Protein AF-A0AAQ4E7J7-F1 (afdb_monomer_lite)

Secondary structure (DSSP, 8-state):
----------------TT-----SSS-------TTTTTT---S-HHHHHHHHHHHHHHHHHHHHHHHHHHHHHHHHHHHHHHHHHHHHHHHHHHHHHHHHHHHHTT--SHHHHHHHHHHHHHHHHHHHHHHHHHHHHTTPPPP--PPP-TT--HHHHHHHHHHHHHHHH----

Sequence (173 aa):
MERSPMMLFQVSYLDCSYCRVKSDNRFLIVVLCPRDVESNPGPGADEVLATVLQTVQRIELGQDDIRNDLRALKNWQASVDVELRQLSARIRVLEVDTAALKNSSASPVQAPEVALEISDKLKSIESRCDDAENRLRRSNLLFFGLPDTSDETWSSAETKVINLCSETLGVTV

pLDDT: mean 77.17, std 21.21, range [34.03, 97.69]

Structure (mmCIF, N/CA/C/O backbone):
data_AF-A0AAQ4E7J7-F1
#
_entry.id   AF-A0AAQ4E7J7-F1
#
loop_
_atom_site.group_PDB
_atom_site.id
_atom_site.type_symbol
_atom_site.label_atom_id
_atom_site.label_alt_id
_atom_site.label_comp_id
_atom_site.label_asym_id
_atom_site.label_entity_id
_atom_site.label_seq_id
_atom_site.pdbx_PDB_ins_code
_atom_site.Cartn_x
_atom_site.Cartn_y
_atom_site.Cartn_z
_atom_site.occupancy
_atom_site.B_iso_or_equiv
_atom_site.auth_seq_id
_atom_site.auth_comp_id
_atom_site.auth_asym_id
_atom_site.auth_atom_id
_atom_site.pdbx_PDB_model_num
ATOM 1 N N . MET A 1 1 ? 14.057 6.721 -84.912 1.00 38.94 1 MET A N 1
ATOM 2 C CA . MET A 1 1 ? 14.155 7.754 -83.857 1.00 38.94 1 MET A CA 1
ATOM 3 C C . MET A 1 1 ? 15.601 8.214 -83.801 1.00 38.94 1 MET A C 1
ATOM 5 O O . MET A 1 1 ? 16.393 7.654 -83.054 1.00 38.94 1 MET A O 1
ATOM 9 N N . GLU A 1 2 ? 15.965 9.162 -84.660 1.00 35.66 2 GLU A N 1
ATOM 10 C CA . GLU A 1 2 ? 17.283 9.799 -84.627 1.00 35.66 2 GLU A CA 1
ATOM 11 C C . GLU A 1 2 ? 17.324 10.748 -83.427 1.00 35.66 2 GLU A C 1
ATOM 13 O O . GLU A 1 2 ? 16.524 11.678 -83.335 1.00 35.66 2 GLU A O 1
ATOM 18 N N . ARG A 1 3 ? 18.206 10.480 -82.461 1.00 42.06 3 ARG A N 1
ATOM 19 C CA . ARG A 1 3 ? 18.484 11.429 -81.380 1.00 42.06 3 ARG A CA 1
ATOM 20 C C . ARG A 1 3 ? 19.457 12.468 -81.922 1.00 42.06 3 ARG A C 1
ATOM 22 O O . ARG A 1 3 ? 20.615 12.147 -82.173 1.00 42.06 3 ARG A O 1
ATOM 29 N N . SER A 1 4 ? 18.983 13.696 -82.108 1.00 35.66 4 SER A N 1
ATOM 30 C CA . SER A 1 4 ? 19.839 14.839 -82.427 1.00 35.66 4 SER A CA 1
ATOM 31 C C . SER A 1 4 ? 20.860 15.056 -81.298 1.00 35.66 4 SER A C 1
ATOM 33 O O . SER A 1 4 ? 20.462 15.074 -80.129 1.00 35.66 4 SER A O 1
ATOM 35 N N . PRO A 1 5 ? 22.159 15.214 -81.600 1.00 42.84 5 PRO A N 1
ATOM 36 C CA . PRO A 1 5 ? 23.164 15.476 -80.579 1.00 42.84 5 PRO A CA 1
ATOM 37 C C . PRO A 1 5 ? 22.975 16.889 -80.016 1.00 42.84 5 PRO A C 1
ATOM 39 O O . PRO A 1 5 ? 22.987 17.878 -80.747 1.00 42.84 5 PRO A O 1
ATOM 42 N N . MET A 1 6 ? 22.775 16.978 -78.702 1.00 35.47 6 MET A N 1
ATOM 43 C CA . MET A 1 6 ? 22.662 18.239 -77.975 1.00 35.47 6 MET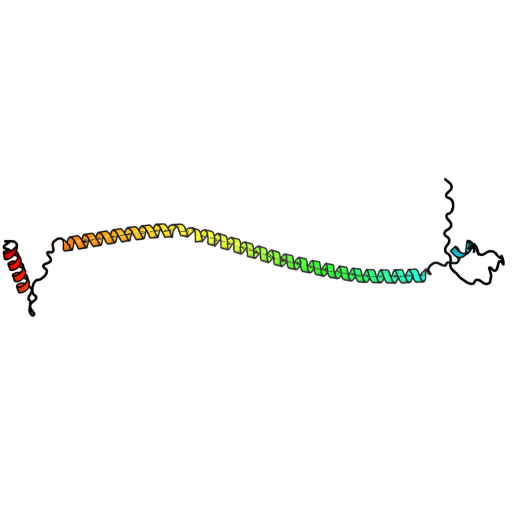 A CA 1
ATOM 44 C C . MET A 1 6 ? 24.081 18.731 -77.645 1.00 35.47 6 MET A C 1
ATOM 46 O O . MET A 1 6 ? 24.800 18.076 -76.893 1.00 35.47 6 MET A O 1
ATOM 50 N N . MET A 1 7 ? 24.503 19.855 -78.233 1.00 41.16 7 MET A N 1
ATOM 51 C CA . MET A 1 7 ? 25.784 20.494 -77.910 1.00 41.16 7 MET A CA 1
ATOM 52 C C . MET A 1 7 ? 25.631 21.379 -76.671 1.00 41.16 7 MET A C 1
ATOM 54 O O . MET A 1 7 ? 24.901 22.369 -76.688 1.00 41.16 7 MET A O 1
ATOM 58 N N . LEU A 1 8 ? 26.333 21.017 -75.599 1.00 34.03 8 LEU A N 1
ATOM 59 C CA . LEU A 1 8 ? 26.519 21.853 -74.416 1.00 34.03 8 LEU A CA 1
ATOM 60 C C . LEU A 1 8 ? 27.661 22.838 -74.686 1.00 34.03 8 LEU A C 1
ATOM 62 O O . LEU A 1 8 ? 28.805 22.434 -74.873 1.00 34.03 8 LEU A O 1
ATOM 66 N N . PHE A 1 9 ? 27.341 24.131 -74.709 1.00 38.91 9 PHE A N 1
ATOM 67 C CA . PHE A 1 9 ? 28.327 25.201 -74.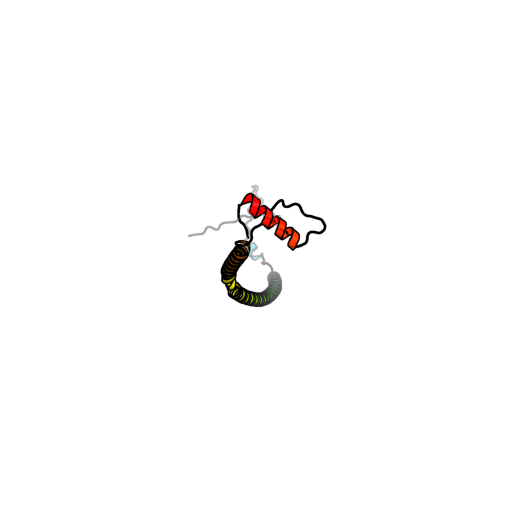832 1.00 38.91 9 PHE A CA 1
ATOM 68 C C . PHE A 1 9 ? 28.691 25.713 -73.440 1.00 38.91 9 PHE A C 1
ATOM 70 O O . PHE A 1 9 ? 27.879 26.365 -72.786 1.00 38.91 9 PHE A O 1
ATOM 77 N N . GLN A 1 10 ? 29.918 25.443 -72.997 1.00 37.72 10 GLN A N 1
ATOM 78 C CA . GLN A 1 10 ? 30.503 26.096 -71.830 1.00 37.72 10 GLN A CA 1
ATOM 79 C C . GLN A 1 10 ? 31.569 27.083 -72.308 1.00 37.72 10 GLN A C 1
ATOM 81 O O . GLN A 1 10 ? 32.519 26.708 -72.991 1.00 37.72 10 GLN A O 1
ATOM 86 N N . VAL A 1 11 ? 31.374 28.361 -71.984 1.00 39.94 11 VAL A N 1
ATOM 87 C CA . VAL A 1 11 ? 32.280 29.445 -72.374 1.00 39.94 11 VAL A CA 1
ATOM 88 C C . VAL A 1 11 ? 33.312 29.631 -71.268 1.00 39.94 11 VAL A C 1
ATOM 90 O O . VAL A 1 11 ? 32.981 30.110 -70.186 1.00 39.94 11 VAL A O 1
ATOM 93 N N . SER A 1 12 ? 34.561 29.279 -71.560 1.00 41.94 12 SER A N 1
ATOM 94 C CA . SER A 1 12 ? 35.712 29.531 -70.690 1.00 41.94 12 SER A CA 1
ATOM 95 C C . SER A 1 12 ? 36.765 30.315 -71.471 1.00 41.94 12 SER A C 1
ATOM 97 O O . SER A 1 12 ? 37.121 29.938 -72.585 1.00 41.94 12 SER A O 1
ATOM 99 N N . TYR A 1 13 ? 37.259 31.411 -70.894 1.00 42.44 13 TYR A N 1
ATOM 100 C CA . TYR A 1 13 ? 38.303 32.254 -71.481 1.00 42.44 13 TYR A CA 1
ATOM 101 C C . TYR A 1 13 ? 39.683 31.660 -71.194 1.00 42.44 13 TYR A C 1
ATOM 103 O O . TYR A 1 13 ? 40.094 31.646 -70.038 1.00 42.44 13 TYR A O 1
ATOM 111 N N . LEU A 1 14 ? 40.406 31.218 -72.227 1.00 44.50 14 LEU A N 1
ATOM 112 C CA . LEU A 1 14 ? 41.840 30.920 -72.153 1.00 44.50 14 LEU A CA 1
ATOM 113 C C . LEU A 1 14 ? 42.533 31.360 -73.451 1.00 44.50 14 LEU A C 1
ATOM 115 O O . LEU A 1 14 ? 42.174 30.923 -74.546 1.00 44.50 14 LEU A O 1
ATOM 119 N N . ASP A 1 15 ? 43.526 32.238 -73.303 1.00 43.81 15 ASP A N 1
ATOM 120 C CA . ASP A 1 15 ? 44.408 32.741 -74.359 1.00 43.81 15 ASP A CA 1
ATOM 121 C C . ASP A 1 15 ? 45.271 31.606 -74.938 1.00 43.81 15 ASP A C 1
ATOM 123 O O . ASP A 1 15 ? 46.376 31.329 -74.473 1.00 43.81 15 ASP A O 1
ATOM 127 N N . CYS A 1 16 ? 44.769 30.931 -75.975 1.00 41.31 16 CYS A N 1
ATOM 128 C CA . CYS A 1 16 ? 45.545 29.971 -76.757 1.00 41.31 16 CYS A CA 1
ATOM 129 C C . CYS A 1 16 ? 46.127 30.647 -78.009 1.00 41.31 16 CYS A C 1
ATOM 131 O O . CYS A 1 16 ? 45.403 31.069 -78.914 1.00 41.31 16 CYS A O 1
ATOM 133 N N . SER A 1 17 ? 47.456 30.712 -78.093 1.00 45.75 17 SER A N 1
ATOM 134 C CA . SER A 1 17 ? 48.214 31.351 -79.178 1.00 45.75 17 SER A CA 1
ATOM 135 C C . SER A 1 17 ? 48.168 30.611 -80.526 1.00 45.75 17 SER A C 1
ATOM 137 O O . SER A 1 17 ? 48.613 31.170 -81.529 1.00 45.75 17 SER A O 1
ATOM 139 N N . TYR A 1 18 ? 47.594 29.401 -80.586 1.00 43.62 18 TYR A N 1
ATOM 140 C CA . TYR A 1 18 ? 47.532 28.575 -81.803 1.00 43.62 18 TYR A CA 1
ATOM 141 C C . TYR A 1 18 ? 46.201 28.679 -82.579 1.00 43.62 18 TYR A C 1
ATOM 143 O O . TYR A 1 18 ? 46.136 28.285 -83.741 1.00 43.62 18 TYR A O 1
ATOM 151 N N . CYS A 1 19 ? 45.150 29.268 -81.993 1.00 44.19 19 CYS A N 1
ATOM 152 C CA . CYS A 1 19 ? 43.797 29.314 -82.572 1.00 44.19 19 CYS A CA 1
ATOM 153 C C . CYS A 1 19 ? 43.423 30.707 -83.107 1.00 44.19 19 CYS A C 1
ATOM 155 O O . CYS A 1 19 ? 42.308 31.192 -82.910 1.00 44.19 19 CYS A O 1
ATOM 157 N N . ARG A 1 20 ? 44.361 31.403 -83.759 1.00 39.44 20 ARG A N 1
ATOM 158 C CA . ARG A 1 20 ? 44.136 32.771 -84.248 1.00 39.44 20 ARG A CA 1
ATOM 159 C C . ARG A 1 20 ? 43.520 32.764 -85.650 1.00 39.44 20 ARG A C 1
ATOM 161 O O . ARG A 1 20 ? 44.212 32.977 -86.640 1.00 39.44 20 ARG A O 1
ATOM 168 N N . VAL A 1 21 ? 42.206 32.571 -85.746 1.00 41.62 21 VAL A N 1
ATOM 169 C CA . VAL A 1 21 ? 41.470 32.933 -86.968 1.00 41.62 21 VAL A CA 1
ATOM 170 C C . VAL A 1 21 ? 41.070 34.403 -86.850 1.00 41.62 21 VAL A C 1
ATOM 172 O O . VAL A 1 21 ? 40.230 34.764 -86.030 1.00 41.62 21 VAL A O 1
ATOM 175 N N . LYS A 1 22 ? 41.701 35.278 -87.645 1.00 38.94 22 LYS A N 1
ATOM 176 C CA . LYS A 1 22 ? 41.229 36.659 -87.819 1.00 38.94 22 LYS A CA 1
ATOM 177 C C . LYS A 1 22 ? 39.896 36.617 -88.567 1.00 38.94 22 LYS A C 1
ATOM 179 O O . LYS A 1 22 ? 39.877 36.316 -89.755 1.00 38.94 22 LYS A O 1
ATOM 184 N N . SER A 1 23 ? 38.805 36.972 -87.898 1.00 39.44 23 SER A N 1
ATOM 185 C CA . SER A 1 23 ? 37.576 37.390 -88.573 1.00 39.44 23 SER A CA 1
ATOM 186 C C . SER A 1 23 ? 36.915 38.518 -87.789 1.00 39.44 23 SER A C 1
ATOM 188 O O . SER A 1 23 ? 36.819 38.446 -86.565 1.00 39.44 23 SER A O 1
ATOM 190 N N . ASP A 1 24 ? 36.488 39.557 -88.502 1.00 42.25 24 ASP A N 1
ATOM 191 C CA . ASP A 1 24 ? 35.988 40.836 -87.981 1.00 42.25 24 ASP A CA 1
ATOM 192 C C . ASP A 1 24 ? 34.516 40.771 -87.511 1.00 42.25 24 ASP A C 1
ATOM 194 O O . ASP A 1 24 ? 33.764 41.736 -87.609 1.00 42.25 24 ASP A O 1
ATOM 198 N N . ASN A 1 25 ? 34.074 39.619 -86.992 1.00 36.78 25 ASN A N 1
ATOM 199 C CA . ASN A 1 25 ? 32.740 39.437 -86.418 1.00 36.78 25 ASN A CA 1
ATOM 200 C C . ASN A 1 25 ? 32.813 38.646 -85.100 1.00 36.78 25 ASN A C 1
ATOM 202 O O . ASN A 1 25 ? 33.490 37.627 -84.992 1.00 36.78 25 ASN A O 1
ATOM 206 N N . ARG A 1 26 ? 32.121 39.162 -84.077 1.00 43.97 26 ARG A N 1
ATOM 207 C CA . ARG A 1 26 ? 32.339 38.936 -82.632 1.00 43.97 26 ARG A CA 1
ATOM 208 C C . ARG A 1 26 ? 31.907 37.575 -82.058 1.00 43.97 26 ARG A C 1
ATOM 210 O O . ARG A 1 26 ? 31.365 37.548 -80.959 1.00 43.97 26 ARG A O 1
ATOM 217 N N . PHE A 1 27 ? 32.167 36.452 -82.723 1.00 37.31 27 PHE A N 1
ATOM 218 C CA . PHE A 1 27 ? 31.949 35.134 -82.109 1.00 37.31 27 PHE A CA 1
ATOM 219 C C . PHE A 1 27 ? 33.046 34.148 -82.512 1.00 37.31 27 PHE A C 1
ATOM 221 O O . PHE A 1 27 ? 33.069 33.637 -83.629 1.00 37.31 27 PHE A O 1
ATOM 228 N N . LEU A 1 28 ? 33.967 33.883 -81.581 1.00 42.16 28 LEU A N 1
ATOM 229 C CA . LEU A 1 28 ? 34.977 32.839 -81.719 1.00 42.16 28 LEU A CA 1
ATOM 230 C C . LEU A 1 28 ? 34.327 31.495 -81.356 1.00 42.16 28 LEU A C 1
ATOM 232 O O . LEU A 1 28 ? 34.141 31.186 -80.181 1.00 42.16 28 LEU A O 1
ATOM 236 N N . ILE A 1 29 ? 33.950 30.706 -82.362 1.00 41.50 29 ILE A N 1
ATOM 237 C CA . ILE A 1 29 ? 33.525 29.319 -82.153 1.00 41.50 29 ILE A CA 1
ATOM 238 C C . ILE A 1 29 ? 34.796 28.479 -82.029 1.00 41.50 29 ILE A C 1
ATOM 240 O O . ILE A 1 29 ? 35.439 28.155 -83.027 1.00 41.50 29 ILE A O 1
ATOM 244 N N . VAL A 1 30 ? 35.177 28.145 -80.797 1.00 50.38 30 VAL A N 1
ATOM 245 C CA . VAL A 1 30 ? 36.225 27.154 -80.542 1.00 50.38 30 VAL A CA 1
ATOM 246 C C . VAL A 1 30 ? 35.589 25.776 -80.683 1.00 50.38 30 VAL A C 1
ATOM 248 O O . VAL A 1 30 ? 34.840 25.327 -79.819 1.00 50.38 30 VAL A O 1
ATOM 251 N N . VAL A 1 31 ? 35.856 25.114 -81.806 1.00 46.03 31 VAL A N 1
ATOM 252 C CA . VAL A 1 31 ? 35.547 23.694 -81.982 1.00 46.03 31 VAL A CA 1
ATOM 253 C C . VAL A 1 31 ? 36.597 22.917 -81.194 1.00 46.03 31 VAL A C 1
ATOM 255 O O . VAL A 1 31 ? 37.746 22.825 -81.621 1.00 46.03 31 VAL A O 1
ATOM 258 N N . LEU A 1 32 ? 36.222 22.392 -80.025 1.00 51.59 32 LEU A N 1
ATOM 259 C CA . LEU A 1 32 ? 37.044 21.420 -79.308 1.00 51.59 32 LEU A CA 1
ATOM 260 C C . LEU A 1 32 ? 37.169 20.178 -80.194 1.00 51.59 32 LEU A C 1
ATOM 262 O O . LEU A 1 32 ? 36.185 19.486 -80.467 1.00 51.59 32 LEU A O 1
ATOM 266 N N . CYS A 1 33 ? 38.377 19.921 -80.691 1.00 46.06 33 CYS A N 1
ATOM 267 C CA . CYS A 1 33 ? 38.683 18.679 -81.383 1.00 46.06 33 CYS A CA 1
ATOM 268 C C . CYS A 1 33 ? 38.360 17.498 -80.444 1.00 46.06 33 CYS A C 1
ATOM 270 O O . CYS A 1 33 ? 38.682 17.582 -79.258 1.00 46.06 33 CYS A O 1
ATOM 272 N N . PRO A 1 34 ? 37.828 16.363 -80.942 1.00 51.47 34 PRO A N 1
ATOM 273 C CA . PRO A 1 34 ? 37.493 15.179 -80.130 1.00 51.47 34 PRO A CA 1
ATOM 274 C C . PRO A 1 34 ? 38.648 14.594 -79.289 1.00 51.47 34 PRO A C 1
ATOM 276 O O . PRO A 1 34 ? 38.452 13.654 -78.530 1.00 51.47 34 PRO A O 1
ATOM 279 N N . ARG A 1 35 ? 39.861 15.140 -79.427 1.00 47.22 35 ARG A N 1
ATOM 280 C CA . ARG A 1 35 ? 41.094 14.714 -78.765 1.00 47.22 35 ARG A CA 1
ATOM 281 C C . ARG A 1 35 ? 41.284 15.271 -77.348 1.00 47.22 35 ARG A C 1
ATOM 283 O O . ARG A 1 35 ? 42.124 14.749 -76.619 1.00 47.22 35 ARG A O 1
ATOM 290 N N . ASP A 1 36 ? 40.515 16.286 -76.949 1.00 55.66 36 ASP A N 1
ATOM 291 C CA . ASP A 1 36 ? 40.588 16.855 -75.590 1.00 55.66 36 ASP A CA 1
ATOM 292 C C . ASP A 1 36 ? 39.845 16.017 -74.537 1.00 55.66 36 ASP A C 1
ATOM 294 O O . ASP A 1 36 ? 40.102 16.161 -73.346 1.00 55.66 36 ASP A O 1
ATOM 298 N N . VAL A 1 37 ? 38.979 15.084 -74.953 1.00 55.38 37 VAL A N 1
ATOM 299 C CA . VAL A 1 37 ? 38.375 14.101 -74.034 1.00 55.38 37 VAL A CA 1
ATOM 300 C C . VAL A 1 37 ? 39.370 12.993 -73.675 1.00 55.38 37 VAL A C 1
ATOM 302 O O . VAL A 1 37 ? 39.409 12.558 -72.530 1.00 55.38 37 VAL A O 1
ATOM 305 N N . GLU A 1 38 ? 40.211 12.566 -74.622 1.00 52.56 38 GLU A N 1
ATOM 306 C CA . GLU A 1 38 ? 41.203 11.499 -74.401 1.00 52.56 38 GLU A CA 1
ATOM 307 C C . GLU A 1 38 ? 42.536 12.003 -73.831 1.00 52.56 38 GLU A C 1
ATOM 309 O O . GLU A 1 38 ? 43.341 11.213 -73.345 1.00 52.56 38 GLU A O 1
ATOM 314 N N . SER A 1 39 ? 42.763 13.320 -73.854 1.00 57.16 39 SER A N 1
ATOM 315 C CA . SER A 1 39 ? 43.895 13.966 -73.172 1.00 57.16 39 SER A CA 1
ATOM 316 C C . SER A 1 39 ? 43.575 14.338 -71.723 1.00 57.16 39 SER A C 1
ATOM 318 O O . SER A 1 39 ? 44.403 14.967 -71.069 1.00 57.16 39 SER A O 1
ATOM 320 N N . ASN A 1 40 ? 42.395 13.962 -71.221 1.00 55.28 40 ASN A N 1
ATOM 321 C CA . ASN A 1 40 ? 42.094 13.948 -69.798 1.00 55.28 40 ASN A CA 1
ATOM 322 C C . ASN A 1 40 ? 42.512 12.575 -69.246 1.00 55.28 40 ASN A C 1
ATOM 324 O O . ASN A 1 40 ? 41.695 11.646 -69.273 1.00 55.28 40 ASN A O 1
ATOM 328 N N . PRO A 1 41 ? 43.767 12.390 -68.780 1.00 59.44 41 PRO A N 1
ATOM 329 C CA . PRO A 1 41 ? 44.055 11.257 -67.928 1.00 59.44 41 PRO A CA 1
ATOM 330 C C . PRO A 1 41 ? 43.178 11.492 -66.705 1.00 59.44 41 PRO A C 1
ATOM 332 O O . PRO A 1 41 ? 43.418 12.429 -65.948 1.00 59.44 41 PRO A O 1
ATOM 335 N N . GLY A 1 42 ? 42.104 10.715 -66.547 1.00 61.19 42 GLY A N 1
ATOM 336 C CA . GLY A 1 42 ? 41.317 10.755 -65.317 1.00 61.19 42 GLY A CA 1
ATOM 337 C C . GLY A 1 42 ? 42.241 10.684 -64.090 1.00 61.19 42 GLY A C 1
ATOM 338 O O . GLY A 1 42 ? 43.414 10.324 -64.240 1.00 61.19 42 GLY A O 1
ATOM 339 N N . PRO A 1 43 ? 41.748 11.024 -62.886 1.00 64.19 43 PRO A N 1
ATOM 340 C CA . PRO A 1 43 ? 42.576 11.023 -61.679 1.00 64.19 43 PRO A CA 1
ATOM 341 C C . PRO A 1 43 ? 43.427 9.755 -61.647 1.00 64.19 43 PRO A C 1
ATOM 343 O O . PRO A 1 43 ? 42.907 8.657 -61.880 1.00 64.19 43 PRO A O 1
ATOM 346 N N . GLY A 1 44 ? 44.744 9.931 -61.498 1.00 70.88 44 GLY A N 1
ATOM 347 C CA . GLY A 1 44 ? 45.703 8.850 -61.698 1.00 70.88 44 GLY A CA 1
ATOM 348 C C . GLY A 1 44 ? 45.298 7.635 -60.868 1.00 70.88 44 GLY A C 1
ATOM 349 O O . GLY A 1 44 ? 44.825 7.790 -59.742 1.00 70.88 44 GLY A O 1
ATOM 350 N N . ALA A 1 45 ? 45.456 6.425 -61.411 1.00 70.81 45 ALA A N 1
ATOM 351 C CA . ALA A 1 45 ? 45.037 5.198 -60.726 1.00 70.81 45 ALA A CA 1
ATOM 352 C C . ALA A 1 45 ? 45.587 5.112 -59.285 1.00 70.81 45 ALA A C 1
ATOM 354 O O . ALA A 1 45 ? 44.888 4.649 -58.385 1.00 70.81 45 ALA A O 1
ATOM 355 N N . ASP A 1 46 ? 46.787 5.652 -59.058 1.00 75.75 46 ASP A N 1
ATOM 356 C CA . ASP A 1 46 ? 47.439 5.734 -57.749 1.00 75.75 46 ASP A CA 1
ATOM 357 C C . ASP A 1 46 ? 46.754 6.719 -56.782 1.00 75.75 46 ASP A C 1
ATOM 359 O O . ASP A 1 46 ? 46.667 6.451 -55.584 1.00 75.75 46 ASP A O 1
ATOM 363 N N . GLU A 1 47 ? 46.213 7.834 -57.279 1.00 79.12 47 GLU A N 1
ATOM 364 C CA . GLU A 1 47 ? 45.490 8.838 -56.482 1.00 79.12 47 GLU A CA 1
ATOM 365 C C . GLU A 1 47 ? 44.113 8.315 -56.046 1.00 79.12 47 GLU A C 1
ATOM 367 O O . GLU A 1 47 ? 43.705 8.457 -54.886 1.00 79.12 47 GLU A O 1
ATOM 372 N N . VAL A 1 48 ? 43.418 7.627 -56.957 1.00 83.19 48 VAL A N 1
ATOM 373 C CA . VAL A 1 48 ? 42.155 6.943 -56.653 1.00 83.19 48 VAL A CA 1
ATOM 374 C C . VAL A 1 48 ? 42.395 5.817 -55.649 1.00 83.19 48 VAL A C 1
ATOM 376 O O . VAL A 1 48 ? 41.661 5.707 -54.666 1.00 83.19 48 VAL A O 1
ATOM 379 N N . LEU A 1 49 ? 43.447 5.016 -55.838 1.00 87.50 49 LEU A N 1
ATOM 380 C CA . LEU A 1 49 ? 43.797 3.926 -54.929 1.00 87.50 49 LEU A CA 1
ATOM 381 C C . LEU A 1 49 ? 44.162 4.438 -53.529 1.00 87.50 49 LEU A C 1
ATOM 383 O O . LEU A 1 49 ? 43.685 3.882 -52.540 1.00 87.50 49 LEU A O 1
ATOM 387 N N . ALA A 1 50 ? 44.937 5.522 -53.428 1.00 86.69 50 ALA A N 1
ATOM 388 C CA . ALA A 1 50 ? 45.269 6.153 -52.151 1.00 86.69 50 ALA A CA 1
ATOM 389 C C . ALA A 1 50 ? 44.016 6.662 -51.417 1.00 86.69 50 ALA A C 1
ATOM 391 O O . ALA A 1 50 ? 43.852 6.425 -50.218 1.00 86.69 50 ALA A O 1
ATOM 392 N N . THR A 1 51 ? 43.089 7.290 -52.145 1.00 90.25 51 THR A N 1
ATOM 393 C CA . THR A 1 51 ? 41.822 7.793 -51.589 1.00 90.25 51 THR A CA 1
ATOM 394 C C . THR A 1 51 ? 40.916 6.653 -51.113 1.00 90.25 51 THR A C 1
ATOM 396 O O . THR A 1 51 ? 40.286 6.741 -50.053 1.00 90.25 51 THR A O 1
ATOM 399 N N . VAL A 1 52 ? 40.860 5.554 -51.872 1.00 91.12 52 VAL A N 1
ATOM 400 C CA . VAL A 1 52 ? 40.109 4.349 -51.497 1.00 91.12 52 VAL A CA 1
ATOM 401 C C . VAL A 1 52 ? 40.714 3.709 -50.250 1.00 91.12 52 VAL A C 1
ATOM 403 O O . VAL A 1 52 ? 39.973 3.432 -49.312 1.00 91.12 52 VAL A O 1
ATOM 406 N N . LEU A 1 53 ? 42.039 3.547 -50.183 1.00 93.19 53 LEU A N 1
ATOM 407 C CA . LEU A 1 53 ? 42.727 3.000 -49.007 1.00 93.19 53 LEU A CA 1
ATOM 408 C C . LEU A 1 53 ? 42.471 3.841 -47.753 1.00 93.19 53 LEU A C 1
ATOM 410 O O . LEU A 1 53 ? 42.109 3.296 -46.710 1.00 93.19 53 LEU A O 1
ATOM 414 N N . GLN A 1 54 ? 42.571 5.167 -47.865 1.00 93.62 54 GLN A N 1
ATOM 415 C CA . GLN A 1 54 ? 42.264 6.078 -46.762 1.00 93.62 54 GLN A CA 1
ATOM 416 C C . GLN A 1 54 ? 40.800 5.955 -46.314 1.00 93.62 54 GLN A C 1
ATOM 418 O O . GLN A 1 54 ? 40.491 5.992 -45.121 1.00 93.62 54 GLN A O 1
ATOM 423 N N . THR A 1 55 ? 39.883 5.791 -47.267 1.00 93.88 55 THR A N 1
ATOM 424 C CA . THR A 1 55 ? 38.458 5.624 -46.969 1.00 93.88 55 THR A CA 1
ATOM 425 C C . THR A 1 55 ? 38.179 4.288 -46.284 1.00 93.88 55 THR A C 1
ATOM 427 O O . THR A 1 55 ? 37.431 4.268 -45.309 1.00 93.88 55 THR A O 1
ATOM 430 N N . VAL A 1 56 ? 38.806 3.198 -46.736 1.00 95.75 56 VAL A N 1
ATOM 431 C CA . VAL A 1 56 ? 38.692 1.867 -46.120 1.00 95.75 56 VAL A CA 1
ATOM 432 C C . VAL A 1 56 ? 39.228 1.888 -44.692 1.00 95.75 56 VAL A C 1
ATOM 434 O O . VAL A 1 56 ? 38.512 1.471 -43.790 1.00 95.75 56 VAL A O 1
ATOM 437 N N . GLN A 1 57 ? 40.401 2.478 -44.450 1.00 95.81 57 GLN A N 1
ATOM 438 C CA . GLN A 1 57 ? 40.955 2.607 -43.094 1.00 95.81 57 GLN A CA 1
ATOM 439 C C . GLN A 1 57 ? 40.028 3.384 -42.153 1.00 95.81 57 GLN A C 1
ATOM 441 O O . GLN A 1 57 ? 39.816 2.991 -41.008 1.00 95.81 57 GLN A O 1
ATOM 446 N N . ARG A 1 58 ? 39.426 4.480 -42.631 1.00 95.62 58 ARG A N 1
ATOM 447 C CA . ARG A 1 58 ? 38.455 5.245 -41.835 1.00 95.62 58 ARG A CA 1
ATOM 448 C C . ARG A 1 58 ? 37.201 4.426 -41.522 1.00 95.62 58 ARG A C 1
ATOM 450 O O . ARG A 1 58 ? 36.651 4.555 -40.432 1.00 95.62 58 ARG A O 1
ATOM 457 N N . ILE A 1 59 ? 36.743 3.608 -42.470 1.00 96.31 59 ILE A N 1
ATOM 458 C CA . ILE A 1 59 ? 35.604 2.707 -42.264 1.00 96.31 59 ILE A CA 1
ATOM 459 C C . ILE A 1 59 ? 35.958 1.627 -41.240 1.00 96.31 59 ILE A C 1
ATOM 461 O O . ILE A 1 59 ? 35.146 1.376 -40.358 1.00 96.31 59 ILE A O 1
ATOM 465 N N . GLU A 1 60 ? 37.143 1.023 -41.323 1.00 96.25 60 GLU A N 1
ATOM 466 C CA . GLU A 1 60 ? 37.602 0.008 -40.365 1.00 96.25 60 GLU A CA 1
ATOM 467 C C . GLU A 1 60 ? 37.635 0.562 -38.937 1.00 96.25 60 GLU A C 1
ATOM 469 O O . GLU A 1 60 ? 37.029 -0.028 -38.043 1.00 96.25 60 GLU A O 1
ATOM 474 N N . LEU A 1 61 ? 38.226 1.747 -38.743 1.00 96.25 61 LEU A N 1
ATOM 475 C CA . LEU A 1 61 ? 38.234 2.429 -37.445 1.00 96.25 61 LEU A CA 1
ATOM 476 C C . LEU A 1 61 ? 36.811 2.693 -36.931 1.00 96.25 61 LEU A C 1
ATOM 478 O O . LEU A 1 61 ? 36.486 2.352 -35.795 1.00 96.25 61 LEU A O 1
ATOM 482 N N . GLY A 1 62 ? 35.932 3.229 -37.784 1.00 96.88 62 GLY A N 1
ATOM 483 C CA . GLY A 1 62 ? 34.539 3.476 -37.407 1.00 96.88 62 GLY A CA 1
ATOM 484 C C . GLY A 1 62 ? 33.760 2.195 -37.081 1.00 96.88 62 GLY A C 1
ATOM 485 O O . GLY A 1 62 ? 32.897 2.200 -36.206 1.00 96.88 62 GLY A O 1
ATOM 486 N N . GLN A 1 63 ? 34.057 1.080 -37.752 1.00 96.88 63 GLN A N 1
ATOM 487 C CA . GLN A 1 63 ? 33.432 -0.213 -37.463 1.00 96.88 63 GLN A CA 1
ATOM 488 C C . GLN A 1 63 ? 33.882 -0.789 -36.122 1.00 96.88 63 GLN A C 1
ATOM 490 O O . GLN A 1 63 ? 33.068 -1.412 -35.435 1.00 96.88 63 GLN A O 1
ATOM 495 N N . ASP A 1 64 ? 35.141 -0.589 -35.740 1.00 96.94 64 ASP A N 1
ATOM 496 C CA . ASP A 1 64 ? 35.637 -1.015 -34.435 1.00 96.94 64 ASP A CA 1
ATOM 497 C C . ASP A 1 64 ? 35.030 -0.193 -33.297 1.00 96.94 64 ASP A C 1
ATOM 499 O O . ASP A 1 64 ? 34.603 -0.779 -32.298 1.00 96.94 64 ASP A O 1
ATOM 503 N N . ASP A 1 65 ? 34.866 1.117 -33.482 1.00 97.62 65 ASP A N 1
ATOM 504 C CA . ASP A 1 65 ? 34.154 1.976 -32.528 1.00 97.62 65 ASP A CA 1
ATOM 505 C C . ASP A 1 65 ? 32.696 1.527 -32.356 1.00 97.62 65 ASP A C 1
ATOM 507 O O . ASP A 1 65 ? 32.261 1.234 -31.241 1.00 97.62 65 ASP A O 1
ATOM 511 N N . ILE A 1 66 ? 31.962 1.329 -33.459 1.00 97.44 66 ILE A N 1
ATOM 512 C CA . ILE A 1 66 ? 30.574 0.830 -33.418 1.00 97.44 66 ILE A CA 1
ATOM 513 C C . ILE A 1 66 ? 30.499 -0.548 -32.745 1.00 97.44 66 ILE A C 1
ATOM 515 O O . ILE A 1 66 ? 29.567 -0.838 -31.989 1.00 97.44 66 ILE A O 1
ATOM 519 N N . ARG A 1 67 ? 31.472 -1.428 -33.001 1.00 97.62 67 ARG A N 1
ATOM 520 C CA . ARG A 1 67 ? 31.533 -2.759 -32.383 1.00 97.62 67 ARG A CA 1
ATOM 521 C C . ARG A 1 67 ? 31.770 -2.665 -30.874 1.00 97.62 67 ARG A C 1
ATOM 523 O O . ARG A 1 67 ? 31.215 -3.480 -30.127 1.00 97.62 67 ARG A O 1
ATOM 530 N N . ASN A 1 68 ? 32.567 -1.701 -30.423 1.00 97.62 68 ASN A N 1
ATOM 531 C CA . ASN A 1 68 ? 32.796 -1.440 -29.005 1.00 97.62 68 ASN A CA 1
ATOM 532 C C . ASN A 1 68 ? 31.540 -0.873 -28.333 1.00 97.62 68 ASN A C 1
ATOM 534 O O . ASN A 1 68 ? 31.129 -1.398 -27.295 1.00 97.62 68 ASN A O 1
ATOM 538 N N . ASP A 1 69 ? 30.869 0.088 -28.966 1.00 97.69 69 ASP A N 1
ATOM 539 C CA . ASP A 1 69 ? 29.610 0.660 -28.476 1.00 97.69 69 ASP A CA 1
ATOM 540 C C . ASP A 1 69 ? 28.508 -0.398 -28.371 1.00 97.69 69 ASP A C 1
ATOM 542 O O . ASP A 1 69 ? 27.828 -0.502 -27.349 1.00 97.69 69 ASP A O 1
ATOM 546 N N . LEU A 1 70 ? 28.375 -1.270 -29.376 1.00 97.69 70 LEU A N 1
ATOM 547 C CA . LEU A 1 70 ? 27.433 -2.394 -29.336 1.00 97.69 70 LEU A CA 1
ATOM 548 C C . LEU A 1 70 ? 27.720 -3.349 -28.177 1.00 97.69 70 LEU A C 1
ATOM 550 O O . LEU A 1 70 ? 26.792 -3.867 -27.549 1.00 97.69 70 LEU A O 1
ATOM 554 N N . ARG A 1 71 ? 28.997 -3.592 -27.868 1.00 97.25 71 ARG A N 1
ATOM 555 C CA . ARG A 1 71 ? 29.380 -4.422 -26.721 1.00 97.25 71 ARG A CA 1
ATOM 556 C C . ARG A 1 71 ? 29.017 -3.738 -25.404 1.00 97.25 71 ARG A C 1
ATOM 558 O O . ARG A 1 71 ? 28.483 -4.403 -24.517 1.00 97.25 71 ARG A O 1
ATOM 565 N N . ALA A 1 72 ? 29.267 -2.436 -25.289 1.00 97.38 72 ALA A N 1
ATOM 566 C CA . ALA A 1 72 ? 28.905 -1.651 -24.114 1.00 97.38 72 ALA A CA 1
ATOM 567 C C . ALA A 1 72 ? 27.384 -1.639 -23.894 1.00 97.38 72 ALA A C 1
ATOM 569 O O . ALA A 1 72 ? 26.925 -1.953 -22.795 1.00 97.38 72 ALA A O 1
ATOM 570 N N . LEU A 1 73 ? 26.603 -1.392 -24.949 1.00 97.62 73 LEU A N 1
ATOM 571 C CA . LEU A 1 73 ? 25.139 -1.425 -24.911 1.00 97.62 73 LEU A CA 1
ATOM 572 C C . LEU A 1 73 ? 24.605 -2.800 -24.515 1.00 97.62 73 LEU A C 1
ATOM 574 O O . LEU A 1 73 ? 23.717 -2.893 -23.671 1.00 97.62 73 LEU A O 1
ATOM 578 N N . LYS A 1 74 ? 25.173 -3.878 -25.065 1.00 97.69 74 LYS A N 1
ATOM 579 C CA . LYS A 1 74 ? 24.783 -5.246 -24.703 1.00 97.69 74 LYS A CA 1
ATOM 580 C C . LYS A 1 74 ? 25.043 -5.542 -23.224 1.00 97.69 74 LYS A C 1
ATOM 582 O O . LYS A 1 74 ? 24.206 -6.154 -22.564 1.00 97.69 74 LYS A O 1
ATOM 587 N N . ASN A 1 75 ? 26.186 -5.104 -22.700 1.00 97.19 75 ASN A N 1
ATOM 588 C CA . ASN A 1 75 ? 26.515 -5.268 -21.285 1.00 97.19 75 ASN A CA 1
ATOM 589 C C . ASN A 1 75 ? 25.569 -4.451 -20.395 1.00 97.19 75 ASN A C 1
ATOM 591 O O . ASN A 1 75 ? 25.097 -4.953 -19.377 1.00 97.19 75 ASN A O 1
ATOM 595 N N . TRP A 1 76 ? 25.252 -3.220 -20.800 1.00 97.31 76 TRP A N 1
ATOM 596 C CA . TRP A 1 76 ? 24.297 -2.372 -20.092 1.00 97.31 76 TRP A CA 1
ATOM 597 C C . TRP A 1 76 ? 22.891 -2.983 -20.082 1.00 97.31 76 TRP A C 1
ATOM 599 O O . TRP A 1 76 ? 22.278 -3.076 -19.023 1.00 97.31 76 TRP A O 1
ATOM 609 N N . GLN A 1 77 ? 22.421 -3.499 -21.220 1.00 97.31 77 GLN A N 1
ATOM 610 C CA . GLN A 1 77 ? 21.143 -4.205 -21.315 1.00 97.31 77 GLN A CA 1
ATOM 611 C C . GLN A 1 77 ? 21.091 -5.408 -20.363 1.00 97.31 77 GLN A C 1
ATOM 613 O O . GLN A 1 77 ? 20.116 -5.569 -19.634 1.00 97.31 77 GLN A O 1
ATOM 618 N N . ALA A 1 78 ? 22.154 -6.218 -20.312 1.00 97.00 78 ALA A N 1
ATOM 619 C CA . ALA A 1 78 ? 22.229 -7.341 -19.380 1.00 97.00 78 ALA A CA 1
ATOM 620 C C . ALA A 1 78 ? 22.170 -6.885 -17.909 1.00 97.00 78 ALA A C 1
ATOM 622 O O . ALA A 1 78 ? 21.542 -7.550 -17.087 1.00 97.00 78 ALA A O 1
ATOM 623 N N . SER A 1 79 ? 22.787 -5.746 -17.577 1.00 97.38 79 SER A N 1
ATOM 624 C CA . SER A 1 79 ? 22.715 -5.155 -16.235 1.00 97.38 79 SER A CA 1
ATOM 625 C C . SER A 1 79 ? 21.294 -4.710 -15.886 1.00 97.38 79 SER A C 1
ATOM 627 O O . SER A 1 79 ? 20.785 -5.057 -14.821 1.00 97.38 79 SER A O 1
ATOM 629 N N . VAL A 1 80 ? 20.628 -3.997 -16.798 1.00 97.50 80 VAL A N 1
ATOM 630 C CA . VAL A 1 80 ? 19.242 -3.538 -16.616 1.00 97.50 80 VAL A CA 1
ATOM 631 C C . VAL A 1 80 ? 18.288 -4.721 -16.447 1.00 97.50 80 VAL A C 1
ATOM 633 O O . VAL A 1 80 ? 17.430 -4.690 -15.567 1.00 97.50 80 VAL A O 1
ATOM 636 N N . ASP A 1 81 ? 18.463 -5.798 -17.215 1.00 97.44 81 ASP A N 1
ATOM 637 C CA . ASP A 1 81 ? 17.653 -7.014 -17.074 1.00 97.44 81 ASP A CA 1
ATOM 638 C C . ASP A 1 81 ? 17.802 -7.654 -15.684 1.00 97.44 81 ASP A C 1
ATOM 640 O O . ASP A 1 81 ? 16.827 -8.163 -15.120 1.00 97.44 81 ASP A O 1
ATOM 644 N N . VAL A 1 82 ? 19.007 -7.628 -15.104 1.00 97.25 82 VAL A N 1
ATOM 645 C CA . VAL A 1 82 ? 19.245 -8.116 -13.737 1.00 97.25 82 VAL A CA 1
ATOM 646 C C . VAL A 1 82 ? 18.534 -7.230 -12.715 1.00 97.25 82 VAL A C 1
ATOM 648 O O . VAL A 1 82 ? 17.827 -7.757 -11.852 1.00 97.25 82 VAL A O 1
ATOM 651 N N . GLU A 1 83 ? 18.665 -5.908 -12.822 1.00 97.19 83 GLU A N 1
ATOM 652 C CA . GLU A 1 83 ? 17.997 -4.965 -11.916 1.00 97.19 83 GLU A CA 1
ATOM 653 C C . GLU A 1 83 ? 16.470 -5.073 -12.000 1.00 97.19 83 GLU A C 1
ATOM 655 O O . GLU A 1 83 ? 15.787 -5.105 -10.974 1.00 97.19 83 GLU A O 1
ATOM 660 N N . LEU A 1 84 ? 15.922 -5.225 -13.206 1.00 97.69 84 LEU A N 1
ATOM 661 C CA . LEU A 1 84 ? 14.486 -5.377 -13.427 1.00 97.69 84 LEU A CA 1
ATOM 662 C C . LEU A 1 84 ? 13.955 -6.676 -12.812 1.00 97.69 84 LEU A C 1
ATOM 664 O O . LEU A 1 84 ? 12.898 -6.676 -12.175 1.00 97.69 84 LEU A O 1
ATOM 668 N N . ARG A 1 85 ? 14.704 -7.780 -12.924 1.00 96.56 85 ARG A N 1
ATOM 669 C CA . ARG A 1 85 ? 14.366 -9.045 -12.248 1.00 96.56 85 ARG A CA 1
ATOM 670 C C . ARG A 1 85 ? 14.392 -8.904 -10.729 1.00 96.56 85 ARG A C 1
ATOM 672 O O . ARG A 1 85 ? 13.482 -9.398 -10.063 1.00 96.56 85 ARG A O 1
ATOM 679 N N . GLN A 1 86 ? 15.395 -8.221 -10.177 1.00 97.38 86 GLN A N 1
ATOM 680 C CA . GLN A 1 86 ? 15.470 -7.957 -8.736 1.00 97.38 86 GLN A CA 1
ATOM 681 C C . GLN A 1 86 ? 14.300 -7.091 -8.260 1.00 97.38 86 GLN A C 1
ATOM 683 O O . GLN A 1 86 ? 13.689 -7.386 -7.231 1.00 97.38 86 GLN A O 1
ATOM 688 N N . LEU A 1 87 ? 13.945 -6.052 -9.017 1.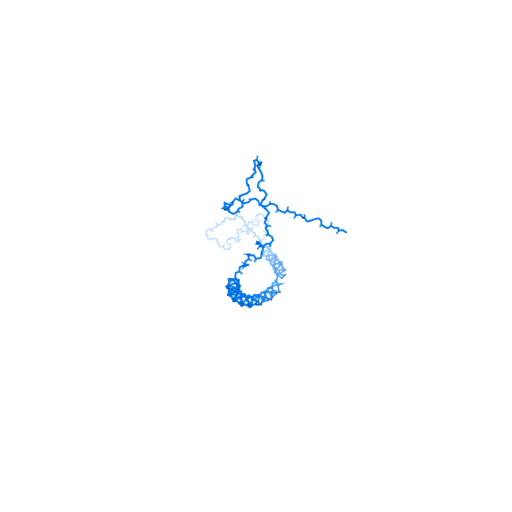00 97.19 87 LEU A N 1
ATOM 689 C CA . LEU A 1 87 ? 12.819 -5.180 -8.697 1.00 97.19 87 LEU A CA 1
ATOM 690 C C . LEU A 1 87 ? 11.488 -5.939 -8.750 1.00 97.19 87 LEU A C 1
ATOM 692 O O . LEU A 1 87 ? 10.694 -5.840 -7.818 1.00 97.19 87 LEU A O 1
ATOM 696 N N . SER A 1 88 ? 11.274 -6.752 -9.786 1.00 97.25 88 SER A N 1
ATOM 697 C CA . SER A 1 88 ? 10.090 -7.608 -9.912 1.00 97.25 88 SER A CA 1
ATOM 698 C C . SER A 1 88 ? 9.963 -8.588 -8.739 1.00 97.25 88 SER A C 1
ATOM 700 O O . SER A 1 88 ? 8.877 -8.742 -8.178 1.00 97.25 88 SER A O 1
ATOM 702 N N . ALA A 1 89 ? 11.075 -9.183 -8.292 1.00 96.38 89 ALA A N 1
ATOM 703 C CA . ALA A 1 89 ? 11.080 -10.043 -7.111 1.00 96.38 89 ALA A CA 1
ATOM 704 C C . ALA A 1 89 ? 10.672 -9.281 -5.838 1.00 96.38 89 ALA A C 1
ATOM 706 O O . ALA A 1 89 ? 9.853 -9.775 -5.064 1.00 96.38 89 ALA A O 1
ATOM 707 N N . ARG A 1 90 ? 11.189 -8.061 -5.639 1.00 96.81 90 ARG A N 1
ATOM 708 C CA . ARG A 1 90 ? 10.827 -7.209 -4.491 1.00 96.81 90 ARG A CA 1
ATOM 709 C C . ARG A 1 90 ? 9.355 -6.800 -4.511 1.00 96.81 90 ARG A C 1
ATOM 711 O O . ARG A 1 90 ? 8.720 -6.820 -3.463 1.00 96.81 90 ARG A O 1
ATOM 718 N N . ILE A 1 91 ? 8.811 -6.468 -5.682 1.00 97.06 91 ILE A N 1
ATOM 719 C CA . ILE A 1 91 ? 7.385 -6.147 -5.841 1.00 97.06 91 ILE A CA 1
ATOM 720 C C . ILE A 1 91 ? 6.529 -7.349 -5.449 1.00 97.06 91 ILE A C 1
ATOM 722 O O . ILE A 1 91 ? 5.603 -7.196 -4.662 1.00 97.06 91 ILE A O 1
ATOM 726 N N . ARG A 1 92 ? 6.886 -8.555 -5.901 1.00 95.94 92 ARG A N 1
ATOM 727 C CA . ARG A 1 92 ? 6.146 -9.773 -5.551 1.00 95.94 92 ARG A CA 1
ATOM 728 C C . ARG A 1 92 ? 6.141 -10.052 -4.045 1.00 95.94 92 ARG A C 1
ATOM 730 O O . ARG A 1 92 ? 5.126 -10.490 -3.515 1.00 95.94 92 ARG A O 1
ATOM 737 N N . VAL A 1 93 ? 7.255 -9.801 -3.352 1.00 95.69 93 VAL A N 1
ATOM 738 C CA . VAL A 1 93 ? 7.312 -9.905 -1.881 1.00 95.69 93 VAL A CA 1
ATOM 739 C C . VAL A 1 93 ? 6.355 -8.901 -1.240 1.00 95.69 93 VAL A C 1
ATOM 741 O O . VAL A 1 93 ? 5.533 -9.288 -0.417 1.00 95.69 93 VAL A O 1
ATOM 744 N N . LEU A 1 94 ? 6.387 -7.640 -1.680 1.00 94.31 94 LEU A N 1
ATOM 745 C CA . LEU A 1 94 ? 5.481 -6.608 -1.170 1.00 94.31 94 LEU A CA 1
ATOM 746 C C . LEU A 1 94 ? 4.006 -6.930 -1.443 1.00 94.31 94 LEU A C 1
ATOM 748 O O . LEU A 1 94 ? 3.164 -6.675 -0.587 1.00 94.31 94 LEU A O 1
ATOM 752 N N . GLU A 1 95 ? 3.671 -7.499 -2.600 1.00 95.31 95 GLU A N 1
ATOM 753 C CA . GLU A 1 95 ? 2.308 -7.942 -2.916 1.00 95.31 95 GLU A CA 1
ATOM 754 C C . GLU A 1 95 ? 1.830 -9.034 -1.952 1.00 95.31 95 GLU A C 1
ATOM 756 O O . GLU A 1 95 ? 0.701 -8.968 -1.461 1.00 95.31 95 GLU A O 1
ATOM 761 N N . VAL A 1 96 ? 2.693 -10.008 -1.639 1.00 94.06 96 VAL A N 1
ATOM 762 C CA . VAL A 1 96 ? 2.400 -11.068 -0.661 1.00 94.06 96 VAL A CA 1
ATOM 763 C C . VAL A 1 96 ? 2.217 -10.483 0.738 1.00 94.06 96 VAL A C 1
ATOM 765 O O . VAL A 1 96 ? 1.219 -10.789 1.390 1.00 94.06 96 VAL A O 1
ATOM 768 N N . ASP A 1 97 ? 3.119 -9.604 1.176 1.00 91.38 97 ASP A N 1
ATOM 769 C CA . ASP A 1 97 ? 3.040 -8.959 2.491 1.00 91.38 97 ASP A CA 1
ATOM 770 C C . ASP A 1 97 ? 1.777 -8.100 2.616 1.00 91.38 97 ASP A C 1
ATOM 772 O O . ASP A 1 97 ? 1.066 -8.158 3.618 1.00 91.38 97 ASP A O 1
ATOM 776 N N . THR A 1 98 ? 1.435 -7.349 1.567 1.00 89.06 98 THR A N 1
ATOM 777 C CA . THR A 1 98 ? 0.224 -6.518 1.537 1.00 89.06 98 THR A CA 1
ATOM 778 C C . THR A 1 98 ? -1.038 -7.380 1.558 1.00 89.06 98 THR A C 1
ATOM 780 O O . THR A 1 98 ? -2.00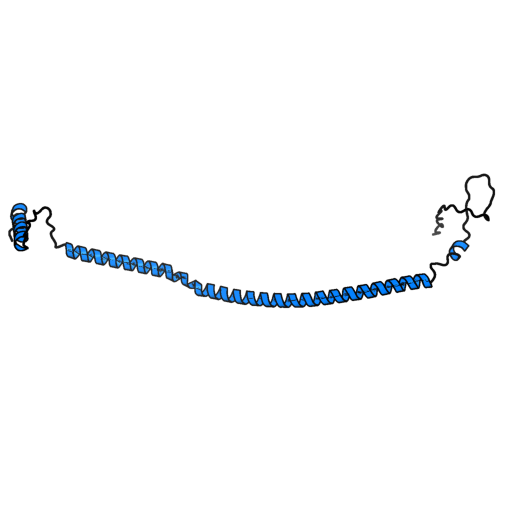4 -7.047 2.245 1.00 89.06 98 THR A O 1
ATOM 783 N N . ALA A 1 99 ? -1.044 -8.515 0.852 1.00 88.44 99 ALA A N 1
ATOM 784 C CA . ALA A 1 99 ? -2.143 -9.474 0.913 1.00 88.44 99 ALA A CA 1
ATOM 785 C C . ALA A 1 99 ? -2.271 -10.108 2.310 1.00 88.44 99 ALA A C 1
ATOM 787 O O . ALA A 1 99 ? -3.383 -10.229 2.827 1.00 88.44 99 ALA A O 1
ATOM 788 N N . ALA A 1 100 ? -1.153 -10.457 2.953 1.00 86.12 100 ALA A N 1
ATOM 789 C CA . ALA A 1 100 ? -1.134 -10.983 4.316 1.00 86.12 100 ALA A CA 1
ATOM 790 C C . ALA A 1 100 ? -1.651 -9.952 5.332 1.00 86.12 100 ALA A C 1
ATOM 792 O O . ALA A 1 100 ? -2.476 -10.294 6.179 1.00 86.12 100 ALA A O 1
ATOM 793 N N . LEU A 1 101 ? -1.238 -8.687 5.202 1.00 81.88 101 LEU A N 1
ATOM 794 C CA . LEU A 1 101 ? -1.733 -7.576 6.015 1.00 81.88 101 LEU A CA 1
ATOM 795 C C . LEU A 1 101 ? -3.223 -7.329 5.800 1.00 81.88 101 LEU A C 1
ATOM 797 O O . LEU A 1 101 ? -3.944 -7.137 6.767 1.00 81.88 101 LEU A O 1
ATOM 801 N N . LYS A 1 102 ? -3.711 -7.379 4.558 1.00 81.50 102 LYS A N 1
ATOM 802 C CA . LYS A 1 102 ? -5.142 -7.224 4.265 1.00 81.50 102 LYS A CA 1
ATOM 803 C C . LYS A 1 102 ? -5.980 -8.353 4.873 1.00 81.50 102 LYS A C 1
ATOM 805 O O . LYS A 1 102 ? -7.090 -8.115 5.342 1.00 81.50 102 LYS A O 1
ATOM 810 N N . ASN A 1 103 ? -5.446 -9.574 4.876 1.00 74.44 103 ASN A N 1
ATOM 811 C CA . ASN A 1 103 ? -6.106 -10.736 5.465 1.00 74.44 103 ASN A CA 1
ATOM 812 C C . ASN A 1 103 ? -6.063 -10.711 7.003 1.00 74.44 103 ASN A C 1
ATOM 814 O O . ASN A 1 103 ? -7.032 -11.119 7.638 1.00 74.44 103 ASN A O 1
ATOM 818 N N . SER A 1 104 ? -4.989 -10.205 7.619 1.00 64.56 104 SER A N 1
ATOM 819 C CA . SER A 1 104 ? -4.915 -10.027 9.079 1.00 64.56 104 SER A CA 1
ATOM 820 C C . SER A 1 104 ? -5.726 -8.817 9.557 1.00 64.56 104 SER A C 1
ATOM 822 O O . SER A 1 104 ? -6.381 -8.870 10.597 1.00 64.56 104 SER A O 1
ATOM 824 N N . SER A 1 105 ? -5.793 -7.760 8.747 1.00 58.69 105 SER A N 1
ATOM 825 C CA . SER A 1 105 ? -6.655 -6.596 8.949 1.00 58.69 105 SER A CA 1
ATOM 826 C C . SER A 1 105 ? -8.109 -6.843 8.540 1.00 58.69 105 SER A C 1
ATOM 828 O O . SER A 1 105 ? -8.850 -5.875 8.404 1.00 58.69 105 SER A O 1
ATOM 830 N N . ALA A 1 106 ? -8.529 -8.096 8.321 1.00 53.69 106 ALA A N 1
ATOM 831 C CA . ALA A 1 106 ? -9.936 -8.493 8.212 1.00 53.69 106 ALA A CA 1
ATOM 832 C C . ALA A 1 106 ? -10.592 -8.726 9.592 1.00 53.69 106 ALA A C 1
ATOM 834 O O . ALA A 1 106 ? -11.773 -9.060 9.669 1.00 53.69 106 ALA A O 1
ATOM 835 N N . SER A 1 107 ? -9.873 -8.440 10.688 1.00 52.09 107 SER A N 1
ATOM 836 C CA . SER A 1 107 ? -10.427 -8.331 12.044 1.00 52.09 107 SER A CA 1
ATOM 837 C C . SER A 1 107 ? -10.837 -6.907 12.523 1.00 52.09 107 SER A C 1
ATOM 839 O O . SER A 1 107 ? -10.696 -6.635 13.715 1.00 52.09 107 SER A O 1
ATOM 841 N N . PRO A 1 108 ? -11.369 -5.966 11.705 1.00 53.81 108 PRO A N 1
ATOM 842 C CA . PRO A 1 108 ? -12.005 -4.754 12.215 1.00 53.81 108 PRO A CA 1
ATOM 843 C C . PRO A 1 108 ? -13.506 -4.971 12.473 1.00 53.81 108 PRO A C 1
ATOM 845 O O . PRO A 1 108 ? -14.164 -4.089 13.012 1.00 53.81 108 PRO A O 1
ATOM 848 N N . VAL A 1 109 ? -14.061 -6.140 12.120 1.00 53.41 109 VAL A N 1
ATOM 849 C CA . VAL A 1 109 ? -15.506 -6.417 12.221 1.00 53.41 109 VAL A CA 1
ATOM 850 C C . VAL A 1 109 ? -15.951 -6.728 13.657 1.00 53.41 109 VAL A C 1
ATOM 852 O O . VAL A 1 109 ? -17.092 -6.452 14.001 1.00 53.41 109 VAL A O 1
ATOM 855 N N . GLN A 1 110 ? -15.061 -7.206 14.533 1.00 54.91 110 GLN A N 1
ATOM 856 C CA . GLN A 1 110 ? -15.430 -7.507 15.927 1.00 54.91 110 GLN A CA 1
ATOM 857 C C . GLN A 1 110 ? -15.365 -6.296 16.869 1.00 54.91 110 GLN A C 1
ATOM 859 O O . GLN A 1 110 ? -16.006 -6.300 17.915 1.00 54.91 110 GLN A O 1
ATOM 864 N N . ALA A 1 111 ? -14.629 -5.239 16.516 1.00 59.94 111 ALA A N 1
ATOM 865 C CA . ALA A 1 111 ? -14.515 -4.050 17.362 1.00 59.94 111 ALA A CA 1
ATOM 866 C C . ALA A 1 111 ? -15.859 -3.330 17.624 1.00 59.94 111 ALA A C 1
ATOM 868 O O . ALA A 1 111 ? -16.113 -2.989 18.781 1.00 59.94 111 ALA A O 1
ATOM 869 N N . PRO A 1 112 ? -16.740 -3.101 16.625 1.00 66.38 112 PRO A N 1
ATOM 870 C CA . PRO A 1 112 ? -18.009 -2.418 16.877 1.00 66.38 112 PRO A CA 1
ATOM 871 C C . PRO A 1 112 ? -19.017 -3.286 17.642 1.00 66.38 112 PRO A C 1
ATOM 873 O O . PRO A 1 112 ? -19.721 -2.769 18.502 1.00 66.38 112 PRO A O 1
ATOM 876 N N . GLU A 1 113 ? -19.072 -4.593 17.381 1.00 72.12 113 GLU A N 1
ATOM 877 C CA . GLU A 1 113 ? -20.020 -5.500 18.047 1.00 72.12 113 GLU A CA 1
ATOM 878 C C . GLU A 1 113 ? -19.663 -5.706 19.525 1.00 72.12 113 GLU A C 1
ATOM 880 O O . GLU A 1 113 ? -20.522 -5.579 20.396 1.00 72.12 113 GLU A O 1
ATOM 885 N N . VAL A 1 114 ? -18.374 -5.889 19.827 1.00 76.00 114 VAL A N 1
ATOM 886 C CA . VAL A 1 114 ? -17.884 -5.978 21.210 1.00 76.00 114 VAL A CA 1
ATOM 887 C C . VAL A 1 114 ? -18.092 -4.656 21.956 1.00 76.00 114 VAL A C 1
ATOM 889 O O . VAL A 1 114 ? -18.457 -4.661 23.129 1.00 76.00 114 VAL A O 1
ATOM 892 N N . ALA A 1 115 ? -17.915 -3.508 21.293 1.00 80.31 115 ALA A N 1
ATOM 893 C CA . ALA A 1 115 ? -18.173 -2.205 21.907 1.00 80.31 115 ALA A CA 1
ATOM 894 C C . ALA A 1 115 ? -19.659 -2.001 22.255 1.00 80.31 115 ALA A C 1
ATOM 896 O O . ALA A 1 115 ? -19.970 -1.464 23.321 1.00 80.31 115 ALA A O 1
ATOM 897 N N . LEU A 1 116 ? -20.571 -2.457 21.389 1.00 84.19 116 LEU A N 1
ATOM 898 C CA . LEU A 1 116 ? -22.012 -2.431 21.653 1.00 84.19 116 LEU A CA 1
ATOM 899 C C . LEU A 1 116 ? -22.382 -3.364 22.813 1.00 84.19 116 LEU A C 1
ATOM 901 O O . LEU A 1 116 ? -23.057 -2.930 23.745 1.00 84.19 116 LEU A O 1
ATOM 905 N N . GLU A 1 117 ? -21.859 -4.592 22.826 1.00 88.44 117 GLU A N 1
ATOM 906 C CA . GLU A 1 117 ? -22.111 -5.555 23.904 1.00 88.44 117 GLU A CA 1
ATOM 907 C C . GLU A 1 117 ? -21.603 -5.044 25.266 1.00 88.44 117 GLU A C 1
ATOM 909 O O . GLU A 1 117 ? -22.269 -5.202 26.293 1.00 88.44 117 GLU A O 1
ATOM 914 N N . ILE A 1 118 ? -20.438 -4.388 25.295 1.00 87.94 118 ILE A N 1
ATOM 915 C CA . ILE A 1 118 ? -19.904 -3.755 26.510 1.00 87.94 118 ILE A CA 1
ATOM 916 C C . ILE A 1 118 ? -20.805 -2.599 26.961 1.00 87.94 118 ILE A C 1
ATOM 918 O O . ILE A 1 118 ? -21.084 -2.480 28.155 1.00 87.94 118 ILE A O 1
ATOM 922 N N . SER A 1 119 ? -21.287 -1.766 26.034 1.00 92.69 119 SER A N 1
ATOM 923 C CA . SER A 1 119 ? -22.189 -0.653 26.359 1.00 92.69 119 SER A CA 1
ATOM 924 C C . SER A 1 119 ? -23.501 -1.143 26.975 1.00 92.69 119 SER A C 1
ATOM 926 O O . SER A 1 119 ? -23.950 -0.596 27.985 1.00 92.69 119 SER A O 1
ATOM 928 N N . ASP A 1 120 ? -24.078 -2.211 26.429 1.00 93.88 120 ASP A N 1
ATOM 929 C CA . ASP A 1 120 ? -25.322 -2.790 26.940 1.00 93.88 120 ASP A CA 1
ATOM 930 C C . ASP A 1 120 ? -25.132 -3.421 28.324 1.00 93.88 120 ASP A C 1
ATOM 932 O O . ASP A 1 120 ? -25.964 -3.234 29.219 1.00 93.88 120 ASP A O 1
ATOM 936 N N . LYS A 1 121 ? -23.998 -4.096 28.555 1.00 95.12 121 LYS A N 1
ATOM 937 C CA . LYS A 1 121 ? -23.646 -4.618 29.885 1.00 95.12 121 LYS A CA 1
ATOM 938 C C . LYS A 1 121 ? -23.476 -3.502 30.913 1.00 95.12 121 LYS A C 1
ATOM 940 O O . LYS A 1 121 ? -23.951 -3.654 32.036 1.00 95.12 121 LYS A O 1
ATOM 945 N N . LEU A 1 122 ? -22.846 -2.385 30.544 1.00 95.50 122 LEU A N 1
ATOM 946 C CA . LEU A 1 122 ? -22.688 -1.235 31.440 1.00 95.50 122 LEU A CA 1
ATOM 947 C C . LEU A 1 122 ? -24.039 -0.632 31.833 1.00 95.50 122 LEU A C 1
ATOM 949 O O . LEU A 1 122 ? -24.293 -0.471 33.024 1.00 95.50 122 LEU A O 1
ATOM 953 N N . LYS A 1 123 ? -24.935 -0.403 30.866 1.00 95.69 123 LYS A N 1
ATOM 954 C CA . LYS A 1 123 ? -26.295 0.095 31.142 1.00 95.69 123 LYS A CA 1
ATOM 955 C C . LYS A 1 123 ? -27.088 -0.850 32.043 1.00 95.69 123 LYS A C 1
ATOM 957 O O . LYS A 1 123 ? -27.815 -0.413 32.930 1.00 95.69 123 LYS A O 1
ATOM 962 N N . SER A 1 124 ? -26.944 -2.160 31.839 1.00 96.31 124 SER A N 1
ATOM 963 C CA . SER A 1 124 ? -27.594 -3.156 32.693 1.00 96.31 124 SER A CA 1
ATOM 964 C C . SER A 1 124 ? -27.075 -3.111 34.134 1.00 96.31 124 SER A C 1
ATOM 966 O O . SER A 1 124 ? -27.860 -3.231 35.073 1.00 96.31 124 SER A O 1
ATOM 968 N N . ILE A 1 125 ? -25.765 -2.930 34.326 1.00 95.38 125 ILE A N 1
ATOM 969 C CA . ILE A 1 125 ? -25.166 -2.801 35.661 1.00 95.38 125 ILE A CA 1
ATOM 970 C C . ILE A 1 125 ? -25.630 -1.510 36.337 1.00 95.38 125 ILE A C 1
ATOM 972 O O . ILE A 1 125 ? -26.034 -1.563 37.495 1.00 95.38 125 ILE A O 1
ATOM 976 N N . GLU A 1 126 ? -25.626 -0.391 35.616 1.00 96.75 126 GLU A N 1
ATOM 977 C CA . GLU A 1 126 ? -26.104 0.907 36.104 1.00 96.75 126 GLU A CA 1
ATOM 978 C C . GLU A 1 126 ? -27.549 0.810 36.607 1.00 96.75 126 GLU A C 1
ATOM 980 O O . GLU A 1 126 ? -27.815 1.089 37.773 1.00 96.75 126 GLU A O 1
ATOM 985 N N . SER A 1 127 ? -28.454 0.256 35.794 1.00 95.56 127 SER A N 1
ATOM 986 C CA . SER A 1 127 ? -29.854 0.047 36.189 1.00 95.56 127 SER A CA 1
ATOM 987 C C . SER A 1 127 ? -30.001 -0.833 37.436 1.00 95.56 127 SER A C 1
ATOM 989 O O . SER A 1 127 ? -30.863 -0.578 38.275 1.00 95.56 127 SER A O 1
ATOM 991 N N . ARG A 1 128 ? -29.162 -1.864 37.590 1.00 95.88 128 ARG A N 1
ATOM 992 C CA . ARG A 1 128 ? -29.192 -2.731 38.778 1.00 95.88 128 ARG A CA 1
ATOM 993 C C . ARG A 1 128 ? -28.687 -2.018 40.031 1.00 95.88 128 ARG A C 1
ATOM 995 O O . ARG A 1 128 ? -29.202 -2.297 41.114 1.00 95.88 128 ARG A O 1
ATOM 1002 N N . CYS A 1 129 ? -27.684 -1.153 39.898 1.00 94.75 129 CYS A N 1
ATOM 1003 C CA . CYS A 1 129 ? -27.201 -0.321 40.997 1.00 94.75 129 CYS A CA 1
ATOM 1004 C C . CYS A 1 129 ? -28.277 0.675 41.429 1.00 94.75 129 CYS A C 1
ATOM 1006 O O . CYS A 1 129 ? -28.603 0.720 42.614 1.00 94.75 129 CYS A O 1
ATOM 1008 N N . ASP A 1 130 ? -28.898 1.373 40.479 1.00 94.75 130 ASP A N 1
ATOM 1009 C CA . ASP A 1 130 ? -29.981 2.322 40.755 1.00 94.75 130 ASP A CA 1
ATOM 1010 C C . ASP A 1 130 ? -31.160 1.651 41.468 1.00 94.75 130 ASP A C 1
ATOM 1012 O O . ASP A 1 130 ? -31.654 2.147 42.482 1.00 94.75 130 ASP A O 1
ATOM 1016 N N . ASP A 1 131 ? -31.579 0.473 41.001 1.00 94.44 131 ASP A N 1
ATOM 1017 C CA . ASP A 1 131 ? -32.642 -0.299 41.645 1.00 94.44 131 ASP A CA 1
ATOM 1018 C C . ASP A 1 131 ? -32.273 -0.726 43.071 1.00 94.44 131 ASP A C 1
ATOM 1020 O O . ASP A 1 131 ? -33.123 -0.713 43.971 1.00 94.44 131 ASP A O 1
ATOM 1024 N N . ALA A 1 132 ? -31.017 -1.122 43.297 1.00 90.94 132 ALA A N 1
ATOM 1025 C CA . ALA A 1 132 ? -30.530 -1.505 44.616 1.00 90.94 132 ALA A CA 1
ATOM 1026 C C . ALA A 1 132 ? -30.499 -0.304 45.570 1.00 90.94 132 ALA A C 1
ATOM 1028 O O . ALA A 1 132 ? -31.003 -0.398 46.691 1.00 90.94 132 ALA A O 1
ATOM 1029 N N . GLU A 1 133 ? -29.984 0.840 45.121 1.00 92.00 133 GLU A N 1
ATOM 1030 C CA . GLU A 1 133 ? -29.980 2.075 45.904 1.00 92.00 133 GLU A CA 1
ATOM 1031 C C . GLU A 1 133 ? -31.394 2.549 46.221 1.00 92.00 133 GLU A C 1
ATOM 1033 O O . GLU A 1 133 ? -31.695 2.904 47.363 1.00 92.00 133 GLU A O 1
ATOM 1038 N N . ASN A 1 134 ? -32.292 2.504 45.239 1.00 91.38 134 ASN A N 1
ATOM 1039 C CA . ASN A 1 134 ? -33.678 2.893 45.436 1.00 91.38 134 ASN A CA 1
ATOM 1040 C C . ASN A 1 134 ? -34.364 1.983 46.463 1.00 91.38 134 ASN A C 1
ATOM 1042 O O . ASN A 1 134 ? -35.066 2.472 47.343 1.00 91.38 134 ASN A O 1
ATOM 1046 N N . ARG A 1 135 ? -34.111 0.666 46.430 1.00 88.75 135 ARG A N 1
ATOM 1047 C CA . ARG A 1 135 ? -34.609 -0.271 47.456 1.00 88.75 135 ARG A CA 1
ATOM 1048 C C . ARG A 1 135 ? -34.074 0.048 48.849 1.00 88.75 135 ARG A C 1
ATOM 1050 O O . ARG A 1 135 ? -34.849 -0.020 49.798 1.00 88.75 135 ARG A O 1
ATOM 1057 N N . LEU A 1 136 ? -32.798 0.414 48.968 1.00 86.06 136 LEU A N 1
ATOM 1058 C CA . LEU A 1 136 ? -32.194 0.801 50.247 1.00 86.06 136 LEU A CA 1
ATOM 1059 C C . LEU A 1 136 ? -32.782 2.109 50.792 1.00 86.06 136 LEU A C 1
ATOM 1061 O O . LEU A 1 136 ? -32.942 2.241 52.001 1.00 86.06 136 LEU A O 1
ATOM 1065 N N . ARG A 1 137 ? -33.134 3.064 49.922 1.00 86.94 137 ARG A N 1
ATOM 1066 C CA . ARG A 1 137 ? -33.727 4.352 50.322 1.00 86.94 137 ARG A CA 1
ATOM 1067 C C . ARG A 1 137 ? -35.235 4.276 50.569 1.00 86.94 137 ARG A C 1
ATOM 1069 O O . ARG A 1 137 ? -35.748 5.069 51.347 1.00 86.94 137 ARG A O 1
ATOM 1076 N N . ARG A 1 138 ? -35.951 3.334 49.943 1.00 87.94 138 ARG A N 1
ATOM 1077 C CA . ARG A 1 138 ? -37.428 3.270 49.935 1.00 87.94 138 ARG A CA 1
ATOM 1078 C C . ARG A 1 138 ? -38.070 3.171 51.319 1.00 87.94 138 ARG A C 1
ATOM 1080 O O . ARG A 1 138 ? -39.198 3.623 51.486 1.00 87.94 138 ARG A O 1
ATOM 1087 N N . SER A 1 139 ? -37.370 2.580 52.280 1.00 81.44 139 SER A N 1
ATOM 1088 C CA . SER A 1 139 ? -37.851 2.431 53.659 1.00 81.44 139 SER A CA 1
ATOM 1089 C C . SER A 1 139 ? -37.237 3.447 54.624 1.00 81.44 139 SER A C 1
ATOM 1091 O O . SER A 1 139 ? -37.503 3.378 55.821 1.00 81.44 139 SER A O 1
ATOM 1093 N N . ASN A 1 140 ? -36.428 4.384 54.123 1.00 86.50 140 ASN A N 1
ATOM 1094 C CA . ASN A 1 140 ? -35.776 5.397 54.939 1.00 86.50 140 ASN A CA 1
ATOM 1095 C C . ASN A 1 140 ? -36.565 6.705 54.843 1.00 86.50 140 ASN A C 1
ATOM 1097 O O . ASN A 1 140 ? -36.795 7.233 53.756 1.00 86.50 140 ASN A O 1
ATOM 1101 N N . LEU A 1 141 ? -36.953 7.243 55.995 1.00 85.00 141 LEU A N 1
ATOM 1102 C CA . LEU A 1 141 ? -37.534 8.577 56.108 1.00 85.00 141 LEU A CA 1
ATOM 1103 C C . LEU A 1 141 ? -36.415 9.576 56.404 1.00 85.00 141 LEU A C 1
ATOM 1105 O O . LEU A 1 141 ? -35.617 9.368 57.315 1.00 85.00 141 LEU A O 1
ATOM 1109 N N . LEU A 1 142 ? -36.354 10.650 55.618 1.00 86.44 142 LEU A N 1
ATOM 1110 C CA . LEU A 1 142 ? -35.397 11.735 55.811 1.00 86.44 142 LEU A CA 1
ATOM 1111 C C . LEU A 1 142 ? -36.112 12.922 56.456 1.00 86.44 142 LEU A C 1
ATOM 1113 O O . LEU A 1 142 ? -37.068 13.454 55.892 1.00 86.44 142 LEU A O 1
ATOM 1117 N N . PHE A 1 143 ? -35.631 13.335 57.626 1.00 85.56 143 PHE A N 1
ATOM 1118 C CA . PHE A 1 143 ? -36.134 14.496 58.353 1.00 85.56 143 PHE A CA 1
ATOM 1119 C C . PHE A 1 143 ? -35.162 15.660 58.169 1.00 85.56 143 PHE A C 1
ATOM 1121 O O . PHE A 1 143 ? -33.973 15.532 58.452 1.00 85.56 143 PHE A O 1
ATOM 1128 N N . PHE A 1 144 ? -35.666 16.792 57.680 1.00 87.31 144 PHE A N 1
ATOM 1129 C CA . PHE A 1 144 ? -34.875 18.000 57.441 1.00 87.31 144 PHE A CA 1
ATOM 1130 C C . PHE A 1 144 ? -35.293 19.114 58.404 1.00 87.31 144 PHE A C 1
ATOM 1132 O O . PHE A 1 144 ? -36.465 19.219 58.758 1.00 87.31 144 PHE A O 1
ATOM 1139 N N . GLY A 1 145 ? -34.345 19.976 58.783 1.00 86.19 145 GLY A N 1
ATOM 1140 C CA . GLY A 1 145 ? -34.628 21.176 59.580 1.00 86.19 145 GLY A CA 1
ATOM 1141 C C . GLY A 1 145 ? -34.759 20.945 61.088 1.00 86.19 145 GLY A C 1
ATOM 1142 O O . GLY A 1 145 ? -35.275 21.816 61.785 1.00 86.19 145 GLY A O 1
ATOM 1143 N N . LEU A 1 146 ? -34.292 19.804 61.600 1.00 85.12 146 LEU A N 1
ATOM 1144 C CA . LEU A 1 146 ? -34.160 19.593 63.039 1.00 85.12 146 LEU A CA 1
ATOM 1145 C C . LEU A 1 146 ? -32.939 20.367 63.569 1.00 85.12 146 LEU A C 1
ATOM 1147 O O . LEU A 1 146 ? -31.885 20.328 62.937 1.00 85.12 146 LEU A O 1
ATOM 1151 N N . PRO A 1 147 ? -33.065 21.096 64.692 1.00 84.94 147 PRO A N 1
ATOM 1152 C CA . PRO A 1 147 ? -31.944 21.816 65.273 1.00 84.94 147 PRO A CA 1
ATOM 1153 C C . PRO A 1 147 ? -30.965 20.845 65.944 1.00 84.94 147 PRO A C 1
ATOM 1155 O O . PRO A 1 147 ? -31.315 20.157 66.915 1.00 84.94 147 PRO A O 1
ATOM 1158 N N . ASP A 1 148 ? -29.732 20.842 65.443 1.00 82.94 148 ASP A N 1
ATOM 1159 C CA . ASP A 1 148 ? -28.632 20.064 66.006 1.00 82.94 148 ASP A CA 1
ATOM 1160 C C . ASP A 1 148 ? -28.141 20.681 67.321 1.00 82.94 148 ASP A C 1
ATOM 1162 O O . ASP A 1 148 ? -28.028 21.901 67.478 1.00 82.94 148 ASP A O 1
ATOM 1166 N N . THR A 1 149 ? -27.825 19.816 68.278 1.00 85.00 149 THR A N 1
ATOM 1167 C CA . THR A 1 149 ? -27.230 20.194 69.570 1.00 85.00 149 THR A CA 1
ATOM 1168 C C . THR A 1 149 ? -25.775 19.726 69.653 1.00 85.00 149 THR A C 1
ATOM 1170 O O . THR A 1 149 ? -25.439 18.673 69.125 1.00 85.00 149 THR A O 1
ATOM 1173 N N . SER A 1 150 ? -24.895 20.493 70.313 1.00 78.56 150 SER A N 1
ATOM 1174 C CA . SER A 1 150 ? -23.436 20.252 70.303 1.00 78.56 150 SER A CA 1
ATOM 1175 C C . SER A 1 150 ? -22.998 18.899 70.877 1.00 78.56 150 SER A C 1
ATOM 1177 O O . SER A 1 150 ? -21.925 18.425 70.522 1.00 78.56 150 SER A O 1
ATOM 1179 N N . ASP A 1 151 ? -23.837 18.269 71.705 1.00 81.75 151 ASP A N 1
ATOM 1180 C CA . ASP A 1 151 ? -23.603 16.959 72.329 1.00 81.75 151 ASP A CA 1
ATOM 1181 C C . ASP A 1 151 ? -24.784 16.005 72.075 1.00 81.75 151 ASP A C 1
ATOM 1183 O O . ASP A 1 151 ? -25.310 15.349 72.978 1.00 81.75 151 ASP A O 1
ATOM 1187 N N . GLU A 1 152 ? -25.277 15.980 70.838 1.00 83.50 152 GLU A N 1
ATOM 1188 C CA . GLU A 1 152 ? -26.426 15.162 70.463 1.00 83.50 152 GLU A CA 1
ATOM 1189 C C . GLU A 1 152 ? -26.093 13.668 70.438 1.00 83.50 152 GLU A C 1
ATOM 1191 O O . GLU A 1 152 ? -25.323 13.179 69.612 1.00 83.50 152 GLU A O 1
ATOM 1196 N N . THR A 1 153 ? -26.707 12.917 71.350 1.00 88.94 153 THR A N 1
ATOM 1197 C CA . THR A 1 153 ? -26.666 11.454 71.342 1.00 88.94 153 THR A CA 1
ATOM 1198 C C . THR A 1 153 ? -27.746 10.890 70.422 1.00 88.94 153 THR A C 1
ATOM 1200 O O . THR A 1 153 ? -28.786 11.516 70.215 1.00 88.94 153 THR A O 1
ATOM 1203 N N . TRP A 1 154 ? -27.551 9.655 69.943 1.00 87.94 154 TRP A N 1
ATOM 1204 C CA . TRP A 1 154 ? -28.563 8.928 69.162 1.00 87.94 154 TRP A CA 1
ATOM 1205 C C . TRP A 1 154 ? -29.946 8.941 69.832 1.00 87.94 154 TRP A C 1
ATOM 1207 O O . TRP A 1 154 ? -30.945 9.253 69.197 1.00 87.94 154 TRP A O 1
ATOM 1217 N N . SER A 1 155 ? -29.989 8.686 71.142 1.00 88.62 155 SER A N 1
ATOM 1218 C CA . SER A 1 155 ? -31.220 8.696 71.938 1.00 88.62 155 SER A CA 1
ATOM 1219 C C . SER A 1 155 ? -31.910 10.065 71.993 1.00 88.62 155 SER A C 1
ATOM 1221 O O . SER A 1 155 ? -33.140 10.138 71.999 1.00 88.62 155 SER A O 1
ATOM 1223 N N . SER A 1 156 ? -31.136 11.155 72.020 1.00 86.31 156 SER A N 1
ATOM 1224 C CA . SER A 1 156 ? -31.663 12.524 71.992 1.00 86.31 156 SER A CA 1
ATOM 1225 C C . SER A 1 156 ? -32.289 12.832 70.628 1.00 86.31 156 SER A C 1
ATOM 1227 O O . SER A 1 156 ? -33.431 13.289 70.565 1.00 86.31 156 SER A O 1
ATOM 1229 N N . ALA A 1 157 ? -31.593 12.486 69.540 1.00 87.50 157 ALA A N 1
ATOM 1230 C CA . ALA A 1 157 ? -32.084 12.660 68.173 1.00 87.50 157 ALA A CA 1
ATOM 1231 C C . ALA A 1 157 ? -33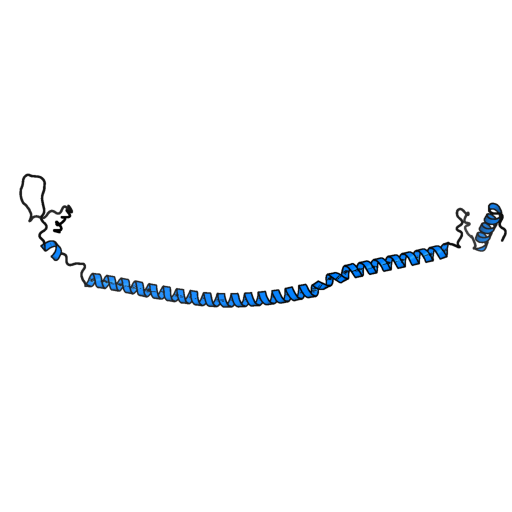.346 11.824 67.895 1.00 87.50 157 ALA A C 1
ATOM 1233 O O . ALA A 1 157 ? -34.325 12.326 67.345 1.00 87.50 157 ALA A O 1
ATOM 1234 N N . GLU A 1 158 ? -33.358 10.565 68.336 1.00 89.62 158 GLU A N 1
ATOM 1235 C CA . GLU A 1 158 ? -34.509 9.667 68.218 1.00 89.62 158 GLU A CA 1
ATOM 1236 C C . GLU A 1 158 ? -35.743 10.245 68.922 1.00 89.62 158 GLU A C 1
ATOM 1238 O O . GLU A 1 158 ? -36.821 10.321 68.333 1.00 89.62 158 GLU A O 1
ATOM 1243 N N . THR A 1 159 ? -35.569 10.758 70.144 1.00 88.25 159 THR A N 1
ATOM 1244 C CA . THR A 1 159 ? -36.658 11.391 70.903 1.00 88.25 159 THR A CA 1
ATOM 1245 C C . THR A 1 159 ? -37.199 12.632 70.186 1.00 88.25 159 THR A C 1
ATOM 1247 O O . THR A 1 159 ? -38.414 12.811 70.107 1.00 88.25 159 THR A O 1
ATOM 1250 N N . LYS A 1 160 ? -36.327 13.475 69.610 1.00 89.06 160 LYS A N 1
ATOM 1251 C CA . LYS A 1 160 ? -36.749 14.643 68.813 1.00 89.06 160 LYS A CA 1
ATOM 1252 C C . LYS A 1 160 ? -37.606 14.229 67.611 1.00 89.06 160 LYS A C 1
ATOM 1254 O O . LYS A 1 160 ? -38.636 14.851 67.359 1.00 89.06 160 LYS A O 1
ATOM 1259 N N . VAL A 1 161 ? -37.210 13.175 66.891 1.00 89.25 161 VAL A N 1
ATOM 1260 C CA . VAL A 1 161 ? -37.949 12.667 65.721 1.00 89.25 161 VAL A CA 1
ATOM 1261 C C . VAL A 1 161 ? -39.296 12.061 66.125 1.00 89.25 161 VAL A C 1
ATOM 1263 O O . VAL A 1 161 ? -40.303 12.342 65.474 1.00 89.25 161 VAL A O 1
ATOM 1266 N N . ILE A 1 162 ? -39.345 11.276 67.207 1.00 89.69 162 ILE A N 1
ATOM 1267 C CA . ILE A 1 162 ? -40.593 10.690 67.727 1.00 89.69 162 ILE A CA 1
ATOM 1268 C C . ILE A 1 162 ? -41.564 11.794 68.151 1.00 89.69 162 ILE A C 1
ATOM 1270 O O . ILE A 1 162 ? -42.731 11.764 67.756 1.00 89.69 162 ILE A O 1
ATOM 1274 N N . ASN A 1 163 ? -41.081 12.801 68.884 1.00 88.31 163 ASN A N 1
ATOM 1275 C CA . ASN A 1 163 ? -41.903 13.935 69.299 1.00 88.31 163 ASN A CA 1
ATOM 1276 C C . ASN A 1 163 ? -42.460 14.683 68.080 1.00 88.31 163 ASN A C 1
ATOM 1278 O O . ASN A 1 163 ? -43.671 14.881 68.003 1.00 88.31 163 ASN A O 1
ATOM 1282 N N . LEU A 1 164 ? -41.623 14.980 67.076 1.00 88.50 164 LEU A N 1
ATOM 1283 C CA . LEU A 1 164 ? -42.063 15.617 65.828 1.00 88.50 164 LEU A CA 1
ATOM 1284 C C . LEU A 1 164 ? -43.159 14.806 65.116 1.00 88.50 164 LEU A C 1
ATOM 1286 O O . LEU A 1 164 ? -44.147 15.376 64.643 1.00 88.50 164 LEU A O 1
ATOM 1290 N N . CYS A 1 165 ? -43.000 13.482 65.040 1.00 88.62 165 CYS A N 1
ATOM 1291 C CA . CYS A 1 165 ? -43.991 12.596 64.430 1.00 88.62 165 CYS A CA 1
ATOM 1292 C C . CYS A 1 165 ? -45.302 12.580 65.228 1.00 88.62 165 CYS A C 1
ATOM 1294 O O . CYS A 1 165 ? -46.378 12.631 64.631 1.00 88.62 165 CYS A O 1
ATOM 1296 N N . SER A 1 166 ? -45.229 12.568 66.559 1.00 89.50 166 SER A N 1
ATOM 1297 C CA . SER A 1 166 ? -46.413 12.595 67.421 1.00 89.50 166 SER A CA 1
ATOM 1298 C C . SER A 1 166 ? -47.185 13.914 67.312 1.00 89.50 166 SER A C 1
ATOM 1300 O O . SER A 1 166 ? -48.408 13.898 67.188 1.00 89.50 166 SER A O 1
ATOM 1302 N N . GLU A 1 167 ? -46.480 15.048 67.261 1.00 88.94 167 GLU A N 1
ATOM 1303 C CA . GLU A 1 167 ? -47.074 16.385 67.179 1.00 88.94 167 GLU A CA 1
ATOM 1304 C C . GLU A 1 167 ? -47.667 16.675 65.796 1.00 88.94 167 GLU A C 1
ATOM 1306 O O . GLU A 1 167 ? -48.741 17.266 65.692 1.00 88.94 167 GLU A O 1
ATOM 1311 N N . THR A 1 168 ? -46.985 16.253 64.726 1.00 86.94 168 THR A N 1
ATOM 1312 C CA . THR A 1 168 ? -47.359 16.628 63.350 1.00 86.94 168 THR A CA 1
ATOM 1313 C C . THR A 1 168 ? -48.268 15.599 62.684 1.00 86.94 168 THR A C 1
ATOM 1315 O O . THR A 1 168 ? -49.196 15.962 61.963 1.00 86.94 168 THR A O 1
ATOM 1318 N N . LEU A 1 169 ? -47.986 14.309 62.885 1.00 84.62 169 LEU A N 1
ATOM 1319 C CA . LEU A 1 169 ? -48.665 13.207 62.196 1.00 84.62 169 LEU A CA 1
ATOM 132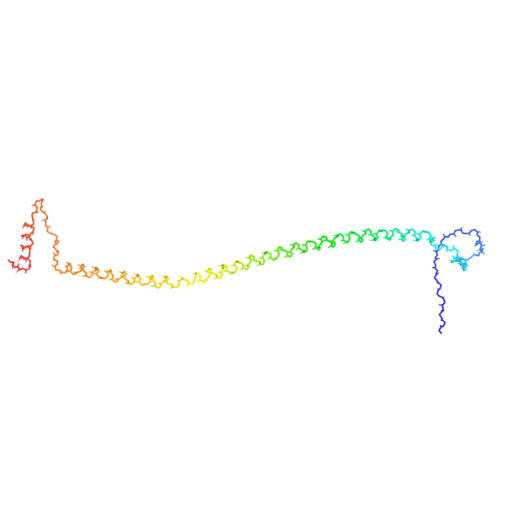0 C C . LEU A 1 169 ? -49.669 12.480 63.101 1.00 84.62 169 LEU A C 1
ATOM 1322 O O . LEU A 1 169 ? -50.449 11.673 62.599 1.00 84.62 169 LEU A O 1
ATOM 1326 N N . GLY A 1 170 ? -49.666 12.747 64.413 1.00 84.88 170 GLY A N 1
ATOM 1327 C CA . GLY A 1 170 ? -50.551 12.086 65.378 1.00 84.88 170 GLY A CA 1
ATOM 1328 C C . GLY A 1 170 ? -50.245 10.599 65.573 1.00 84.88 170 GLY A C 1
ATOM 1329 O O . GLY A 1 170 ? -51.114 9.845 66.007 1.00 84.88 170 GLY A O 1
ATOM 1330 N N . VAL A 1 171 ? -49.034 10.161 65.215 1.00 78.81 171 VAL A N 1
ATOM 1331 C CA . VAL A 1 171 ? -48.603 8.763 65.319 1.00 78.81 171 VAL A CA 1
ATOM 1332 C C . VAL A 1 171 ? -47.773 8.595 66.586 1.00 78.81 171 VAL A C 1
ATOM 1334 O O . VAL A 1 171 ? -46.754 9.260 66.757 1.00 78.81 171 VAL A O 1
ATOM 1337 N N . THR A 1 172 ? -48.207 7.700 67.468 1.00 71.69 172 THR A N 1
ATOM 1338 C CA . THR A 1 172 ? -47.477 7.300 68.678 1.00 71.69 172 THR A CA 1
ATOM 1339 C C . THR A 1 172 ? -46.826 5.939 68.462 1.00 71.69 172 THR A C 1
ATOM 1341 O O . THR A 1 172 ? -47.502 5.015 68.003 1.00 71.69 172 THR A O 1
ATOM 1344 N N . VAL A 1 173 ? -45.532 5.839 68.772 1.00 61.16 173 VAL A N 1
ATOM 1345 C CA . VAL A 1 173 ? -44.728 4.605 68.685 1.00 61.16 173 VAL A CA 1
ATOM 1346 C C . VAL A 1 173 ? -44.849 3.804 69.975 1.00 61.16 173 VAL A C 1
ATOM 1348 O O . VAL A 1 173 ? -44.802 4.438 71.052 1.00 61.16 173 VAL A O 1
#

Organism: Amblyomma americanum (NCBI:txid6943)

Foldseek 3Di:
DDDDDDDDDDDDDDDDPPQDDDDPDPDDDDDDDPCVVVVCPDPPPVRVVVVVVVVVVVVVVVVVVVVVVVVVVVVVVVVVVVVVVVVVVVVVVVVVVVVVVVVVVVPPVVVVVVVVVVVVVVVVVVVVVVVVVCVVCVPDDDDPDDDDDPPDDPVNVVVSVQVCCCVPVVDHD

Radius of gyration: 63.74 Å; chains: 1; bounding box: 99×52×161 Å